Protein AF-A0A3B8RKR5-F1 (afdb_monomer_lite)

Sequence (133 aa):
HFAEAALWAALEERASNQAFNITNGDYFRWCNIWPSIARVFDMPWDQPQTISLSQQMPALKSRWEALQQRYDLQKIDFEALVAWPFGDYVFGSDWDVMTSTTKARQFGFHAVVDSEQMFIDLLGAFRRERITP

Structure (mmCIF, N/CA/C/O backbone):
data_AF-A0A3B8RKR5-F1
#
_entry.id   AF-A0A3B8RKR5-F1
#
loop_
_atom_site.group_PDB
_atom_site.id
_atom_site.type_symbol
_atom_site.label_atom_id
_atom_site.label_alt_id
_atom_site.label_comp_id
_atom_site.label_asym_id
_atom_site.label_entity_id
_atom_site.label_seq_id
_atom_site.pdbx_PDB_ins_code
_atom_site.Cartn_x
_atom_site.Cartn_y
_atom_site.Cartn_z
_atom_site.occupancy
_atom_site.B_iso_or_equiv
_atom_site.auth_seq_id
_atom_site.auth_comp_id
_atom_site.auth_asym_id
_atom_site.auth_atom_id
_atom_site.pdbx_PDB_model_num
ATOM 1 N N . HIS A 1 1 ? 1.828 -7.841 -8.484 1.00 90.38 1 HIS A N 1
ATOM 2 C CA . HIS A 1 1 ? 2.523 -6.685 -9.092 1.00 90.38 1 HIS A CA 1
ATOM 3 C C . HIS A 1 1 ? 3.969 -6.455 -8.630 1.00 90.38 1 HIS A C 1
ATOM 5 O O . HIS A 1 1 ? 4.848 -6.601 -9.469 1.00 90.38 1 HIS A O 1
ATOM 11 N N . PHE A 1 2 ? 4.289 -6.035 -7.391 1.00 93.88 2 PHE A N 1
ATOM 12 C CA . PHE A 1 2 ? 5.700 -5.715 -7.061 1.00 93.88 2 PHE A CA 1
ATOM 13 C C . PHE A 1 2 ? 6.624 -6.935 -7.216 1.00 93.88 2 PHE A C 1
ATOM 15 O O . PHE A 1 2 ? 7.692 -6.836 -7.811 1.00 93.88 2 PHE A O 1
ATOM 22 N N . ALA A 1 3 ? 6.161 -8.112 -6.785 1.00 96.25 3 ALA A N 1
ATOM 23 C CA . ALA A 1 3 ? 6.866 -9.372 -7.014 1.00 96.25 3 ALA A CA 1
ATOM 24 C C . ALA A 1 3 ? 7.058 -9.691 -8.512 1.00 96.25 3 ALA A C 1
ATOM 26 O O . ALA A 1 3 ? 8.125 -10.149 -8.904 1.00 96.25 3 ALA A O 1
ATOM 27 N N . GLU A 1 4 ? 6.067 -9.396 -9.363 1.00 96.62 4 GLU A N 1
ATOM 28 C CA . GLU A 1 4 ? 6.200 -9.544 -10.822 1.00 96.62 4 GLU A CA 1
ATOM 29 C C . GLU A 1 4 ? 7.242 -8.582 -11.393 1.00 96.62 4 GLU A C 1
ATOM 31 O O . GLU A 1 4 ? 7.995 -8.969 -12.277 1.00 96.62 4 GLU A O 1
ATOM 36 N N . ALA A 1 5 ? 7.324 -7.351 -10.876 1.00 97.12 5 ALA A N 1
ATOM 37 C CA . ALA A 1 5 ? 8.356 -6.400 -11.274 1.00 97.12 5 ALA A CA 1
ATOM 38 C C . ALA A 1 5 ? 9.754 -6.876 -10.860 1.00 97.12 5 ALA A C 1
ATOM 40 O O . ALA A 1 5 ? 10.688 -6.783 -11.650 1.00 97.12 5 ALA A O 1
ATOM 41 N N . ALA A 1 6 ? 9.900 -7.430 -9.654 1.00 97.38 6 ALA A N 1
ATOM 42 C CA . ALA A 1 6 ? 11.163 -8.007 -9.200 1.00 97.38 6 ALA A CA 1
ATOM 43 C C . ALA A 1 6 ? 11.579 -9.211 -10.062 1.00 97.38 6 ALA A C 1
ATOM 45 O O . ALA A 1 6 ? 12.732 -9.303 -10.478 1.00 97.38 6 ALA A O 1
ATOM 46 N N . LEU A 1 7 ? 10.632 -10.100 -10.382 1.00 97.75 7 LEU A N 1
ATOM 47 C CA . LEU A 1 7 ? 10.872 -11.238 -11.266 1.00 97.75 7 LEU A CA 1
ATOM 48 C C . LEU A 1 7 ? 11.238 -10.781 -12.682 1.00 97.75 7 LEU A C 1
ATOM 50 O O . LEU A 1 7 ? 12.213 -11.262 -13.246 1.00 97.75 7 LEU A O 1
ATOM 54 N N . TRP A 1 8 ? 10.494 -9.827 -13.242 1.00 97.69 8 TRP A N 1
ATOM 55 C CA . TRP A 1 8 ? 10.798 -9.242 -14.544 1.00 97.69 8 TRP A CA 1
ATOM 56 C C . TRP A 1 8 ? 12.207 -8.645 -14.572 1.00 97.69 8 TRP A C 1
ATOM 58 O O . TRP A 1 8 ? 12.976 -8.969 -15.470 1.00 97.69 8 TRP A O 1
ATOM 68 N N . ALA A 1 9 ? 12.574 -7.838 -13.575 1.00 97.44 9 ALA A N 1
ATOM 69 C CA . ALA A 1 9 ? 13.896 -7.221 -13.507 1.00 97.44 9 ALA A CA 1
ATOM 70 C C . ALA A 1 9 ? 15.025 -8.258 -13.381 1.00 97.44 9 ALA A C 1
ATOM 72 O O . ALA A 1 9 ? 16.131 -8.012 -13.852 1.00 97.44 9 ALA A O 1
ATOM 73 N N . ALA A 1 10 ? 14.750 -9.414 -12.769 1.00 97.19 10 ALA A N 1
ATOM 74 C CA . ALA A 1 10 ? 15.700 -10.519 -12.673 1.00 97.19 10 ALA A CA 1
ATOM 75 C C . ALA A 1 10 ? 15.846 -11.320 -13.981 1.00 97.19 10 ALA A C 1
ATOM 77 O O . ALA A 1 10 ? 16.886 -11.939 -14.193 1.00 97.19 10 ALA A O 1
ATOM 78 N N . LEU A 1 11 ? 14.817 -11.337 -14.835 1.00 96.94 11 LEU A N 1
ATOM 79 C CA . LEU A 1 11 ? 14.781 -12.135 -16.067 1.00 96.94 11 LEU A CA 1
ATOM 80 C C . LEU A 1 11 ? 15.077 -11.327 -17.340 1.00 96.94 11 LEU A C 1
ATOM 82 O O . LEU A 1 11 ? 15.519 -11.897 -18.333 1.00 96.94 11 LEU A O 1
ATOM 86 N N . GLU A 1 12 ? 14.826 -10.020 -17.345 1.00 97.50 12 GLU A N 1
ATOM 87 C CA . GLU A 1 12 ? 15.089 -9.141 -18.487 1.00 97.50 12 GLU A CA 1
ATOM 88 C C . GLU A 1 12 ? 16.560 -8.705 -18.493 1.00 97.50 12 GLU A C 1
ATOM 90 O O . GLU A 1 12 ? 16.982 -7.878 -17.688 1.00 97.50 12 GLU A O 1
ATOM 95 N N . GLU A 1 13 ? 17.348 -9.212 -19.442 1.00 96.31 13 GLU A N 1
ATOM 96 C CA . GLU A 1 13 ? 18.786 -8.916 -19.533 1.00 96.31 13 GLU A CA 1
ATOM 97 C C . GLU A 1 13 ? 19.079 -7.411 -19.618 1.00 96.31 13 GLU A C 1
ATOM 99 O O . GLU A 1 13 ? 20.030 -6.921 -19.000 1.00 96.31 13 GLU A O 1
ATOM 104 N N . ARG A 1 14 ? 18.232 -6.639 -20.318 1.00 97.06 14 ARG A N 1
ATOM 105 C CA . ARG A 1 14 ? 18.391 -5.178 -20.425 1.00 97.06 14 ARG A CA 1
ATOM 106 C C . ARG A 1 14 ? 18.170 -4.464 -19.092 1.00 97.06 14 ARG A C 1
ATOM 108 O O . ARG A 1 14 ? 18.647 -3.345 -18.927 1.00 97.06 14 ARG A O 1
ATOM 115 N N . ALA A 1 15 ? 17.457 -5.074 -18.146 1.00 96.50 15 ALA A N 1
ATOM 116 C CA . ALA A 1 15 ? 17.196 -4.512 -16.823 1.00 96.50 15 ALA A CA 1
ATOM 117 C C . ALA A 1 15 ? 18.412 -4.606 -15.879 1.00 96.50 15 ALA A C 1
ATOM 119 O O . ALA A 1 15 ? 18.404 -3.993 -14.809 1.00 96.50 15 ALA A O 1
ATOM 120 N N . SER A 1 16 ? 19.479 -5.309 -16.275 1.00 95.75 16 SER A N 1
ATOM 121 C CA . SER A 1 16 ? 20.702 -5.427 -15.480 1.00 95.75 16 SER A CA 1
ATOM 122 C C . SER A 1 16 ? 21.341 -4.065 -15.181 1.00 95.75 16 SER A C 1
ATOM 124 O O . SER A 1 16 ? 21.473 -3.204 -16.055 1.00 95.75 16 SER A O 1
ATOM 126 N N . ASN A 1 17 ? 21.756 -3.867 -13.926 1.00 96.19 17 ASN A N 1
ATOM 127 C CA . ASN A 1 17 ? 22.349 -2.621 -13.422 1.00 96.19 17 ASN A CA 1
ATOM 128 C C . ASN A 1 17 ? 21.477 -1.368 -13.641 1.00 96.19 17 ASN A C 1
ATOM 130 O O . ASN A 1 17 ? 21.994 -0.260 -13.793 1.00 96.19 17 ASN A O 1
ATOM 134 N N . GLN A 1 18 ? 20.151 -1.523 -13.658 1.00 97.75 18 GLN A N 1
ATOM 135 C CA . GLN A 1 18 ? 19.208 -0.416 -13.775 1.00 97.75 18 GLN A CA 1
ATOM 136 C C . GLN A 1 18 ? 18.379 -0.249 -12.500 1.00 97.75 18 GLN A C 1
ATOM 138 O O . GLN A 1 18 ? 17.893 -1.213 -11.918 1.00 97.75 18 GLN A O 1
ATOM 143 N N . ALA A 1 19 ? 18.143 1.006 -12.115 1.00 97.69 19 ALA A N 1
ATOM 144 C CA . ALA A 1 19 ? 17.093 1.354 -11.164 1.00 97.69 19 ALA A CA 1
ATOM 145 C C . ALA A 1 19 ? 15.780 1.644 -11.909 1.00 97.69 19 ALA A C 1
ATOM 147 O O . ALA A 1 19 ? 15.789 2.355 -12.926 1.00 97.69 19 ALA A O 1
ATOM 148 N N . PHE A 1 20 ? 14.668 1.123 -11.387 1.00 97.69 20 PHE A N 1
ATOM 149 C CA . PHE A 1 20 ? 13.320 1.352 -11.902 1.00 97.69 20 PHE A CA 1
ATOM 150 C C . PHE A 1 20 ? 12.379 1.762 -10.779 1.00 97.69 20 PHE A C 1
ATOM 152 O O . PHE A 1 20 ? 12.399 1.189 -9.693 1.00 97.69 20 PHE A O 1
ATOM 159 N N . ASN A 1 21 ? 11.508 2.714 -11.086 1.00 97.44 21 ASN A N 1
ATOM 160 C CA . ASN A 1 21 ? 10.362 3.006 -10.249 1.00 97.44 21 ASN A CA 1
ATOM 161 C C . ASN A 1 21 ? 9.228 2.040 -10.576 1.00 97.44 21 ASN A C 1
ATOM 163 O O . ASN A 1 21 ? 8.911 1.853 -11.753 1.00 97.44 21 ASN A O 1
ATOM 167 N N . ILE A 1 22 ? 8.584 1.506 -9.541 1.00 97.00 22 ILE A N 1
ATOM 168 C CA . ILE A 1 22 ? 7.427 0.622 -9.661 1.00 97.00 22 ILE A CA 1
ATOM 169 C C . ILE A 1 22 ? 6.288 1.202 -8.825 1.00 97.00 22 ILE A C 1
ATOM 171 O O . ILE A 1 22 ? 6.399 1.324 -7.609 1.00 97.00 22 ILE A O 1
ATOM 175 N N . THR A 1 23 ? 5.198 1.553 -9.498 1.00 96.38 23 THR A N 1
ATOM 176 C CA . THR A 1 23 ? 3.908 1.925 -8.909 1.00 96.38 23 THR A CA 1
ATOM 177 C C . THR A 1 23 ? 2.805 1.252 -9.721 1.00 96.38 23 THR A C 1
ATOM 179 O O . THR A 1 23 ? 3.071 0.765 -10.820 1.00 96.38 23 THR A O 1
ATOM 182 N N . ASN A 1 24 ? 1.574 1.259 -9.209 1.00 96.56 24 ASN A N 1
ATOM 183 C CA . ASN A 1 24 ? 0.427 0.576 -9.816 1.00 96.56 24 ASN A CA 1
ATOM 184 C C . ASN A 1 24 ? 0.086 1.045 -11.244 1.00 96.56 24 ASN A C 1
ATOM 186 O O . ASN A 1 24 ? -0.552 0.319 -12.004 1.00 96.56 24 ASN A O 1
ATOM 190 N N . GLY A 1 25 ? 0.566 2.226 -11.642 1.00 93.06 25 GLY A N 1
ATOM 191 C CA . GLY A 1 25 ? 0.383 2.773 -12.984 1.00 93.06 25 GLY A CA 1
ATOM 192 C C . GLY A 1 25 ? -0.825 3.697 -13.130 1.00 93.06 25 GLY A C 1
ATOM 193 O O . GLY A 1 25 ? -0.985 4.281 -14.201 1.00 93.06 25 GLY A O 1
ATOM 194 N N . ASP A 1 26 ? -1.609 3.868 -12.070 1.00 95.56 26 ASP A N 1
ATOM 195 C CA . ASP A 1 26 ? -2.698 4.826 -11.928 1.00 95.56 26 ASP A CA 1
ATOM 196 C C . ASP A 1 26 ? -2.428 5.830 -10.786 1.00 95.56 26 ASP A C 1
ATOM 198 O O . ASP A 1 26 ? -1.403 5.779 -10.101 1.00 95.56 26 ASP A O 1
ATOM 202 N N . TYR A 1 27 ? -3.344 6.786 -10.627 1.00 95.62 27 TYR A N 1
ATOM 203 C CA . TYR A 1 27 ? -3.358 7.763 -9.541 1.00 95.62 27 TYR A CA 1
ATOM 204 C C . TYR A 1 27 ? -4.781 7.927 -9.031 1.00 95.62 27 TYR A C 1
ATOM 206 O O . TYR A 1 27 ? -5.736 7.858 -9.804 1.00 95.62 27 TYR A O 1
ATOM 214 N N . PHE A 1 28 ? -4.920 8.210 -7.741 1.00 95.56 28 PHE A N 1
ATOM 215 C CA . PHE A 1 28 ? -6.217 8.401 -7.110 1.00 95.56 28 PHE A CA 1
ATOM 216 C C . PHE A 1 28 ? -6.184 9.551 -6.099 1.00 95.56 28 PHE A C 1
ATOM 218 O O . PHE A 1 28 ? -5.145 10.146 -5.800 1.00 95.56 28 PHE A O 1
ATOM 225 N N . ARG A 1 29 ? -7.364 9.875 -5.574 1.00 94.81 29 ARG A N 1
ATOM 226 C CA . ARG A 1 29 ? -7.545 10.740 -4.408 1.00 94.81 29 ARG A CA 1
ATOM 227 C C . ARG A 1 29 ? -8.171 9.908 -3.303 1.00 94.81 29 ARG A C 1
ATOM 229 O O . ARG A 1 29 ? -9.113 9.166 -3.576 1.00 94.81 29 ARG A O 1
ATOM 236 N N . TRP A 1 30 ? -7.689 10.051 -2.070 1.00 94.94 30 TRP A N 1
ATOM 237 C CA . TRP A 1 30 ? -8.229 9.309 -0.927 1.00 94.94 30 TRP A CA 1
ATOM 238 C C . TRP A 1 30 ? -9.741 9.481 -0.787 1.00 94.94 30 TRP A C 1
ATOM 240 O O . TRP A 1 30 ? -10.444 8.492 -0.621 1.00 94.94 30 TRP A O 1
ATOM 250 N N . CYS A 1 31 ? -10.257 10.701 -0.968 1.00 93.94 31 CYS A N 1
ATOM 251 C CA . CYS A 1 31 ? -11.693 10.979 -0.914 1.00 93.94 31 CYS A CA 1
ATOM 252 C C . CYS A 1 31 ? -12.529 10.200 -1.946 1.00 93.94 31 CYS A C 1
ATOM 254 O O . CYS A 1 31 ? -13.699 9.935 -1.684 1.00 93.94 31 CYS A O 1
ATOM 256 N N . ASN A 1 32 ? -11.946 9.804 -3.082 1.00 94.81 32 ASN A N 1
ATOM 257 C CA . ASN A 1 32 ? -12.655 9.052 -4.116 1.00 94.81 32 ASN A CA 1
ATOM 258 C C . ASN A 1 32 ? -12.716 7.555 -3.794 1.00 94.81 32 ASN A C 1
ATOM 260 O O . ASN A 1 32 ? -13.727 6.925 -4.077 1.00 94.81 32 ASN A O 1
ATOM 264 N N . ILE A 1 33 ? -11.662 6.999 -3.184 1.00 96.62 33 ILE A N 1
ATOM 265 C CA . ILE A 1 33 ? -11.577 5.558 -2.887 1.00 96.62 33 IL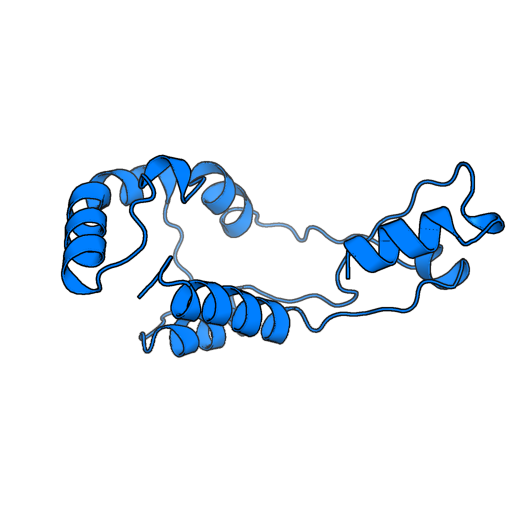E A CA 1
ATOM 266 C C . ILE A 1 33 ? -12.108 5.192 -1.493 1.00 96.62 33 ILE A C 1
ATOM 268 O O . ILE A 1 33 ? -12.502 4.050 -1.254 1.00 96.62 33 ILE A O 1
ATOM 272 N N . TRP A 1 34 ? -12.159 6.151 -0.562 1.00 96.75 34 TRP A N 1
ATOM 273 C CA . TRP A 1 34 ? -12.650 5.927 0.801 1.00 96.75 34 TRP A CA 1
ATOM 274 C C . TRP A 1 34 ? -14.073 5.346 0.876 1.00 96.75 34 TRP A C 1
ATOM 276 O O . TRP A 1 34 ? -14.287 4.451 1.695 1.00 96.75 34 TRP A O 1
ATOM 286 N N . PRO A 1 35 ? -15.041 5.757 0.026 1.00 97.31 35 PRO A N 1
ATOM 287 C CA . PRO A 1 35 ? -16.365 5.133 -0.016 1.00 97.31 35 PRO A CA 1
ATOM 288 C C . PRO A 1 35 ? -16.311 3.622 -0.270 1.00 97.31 35 PRO A C 1
ATOM 290 O O . PRO A 1 35 ? -17.097 2.863 0.295 1.00 97.31 35 PRO A O 1
ATOM 293 N N . SER A 1 36 ? -15.379 3.171 -1.110 1.00 97.56 36 SER A N 1
ATOM 294 C CA . SER A 1 36 ? -15.204 1.751 -1.410 1.00 97.56 36 SER A CA 1
ATOM 295 C C . SER A 1 36 ? -14.527 1.004 -0.270 1.00 97.56 36 SER A C 1
ATOM 297 O O . SER A 1 36 ? -14.992 -0.075 0.086 1.00 97.56 36 SER A O 1
ATOM 299 N N . ILE A 1 37 ? -13.532 1.609 0.389 1.00 96.81 37 ILE A N 1
ATOM 300 C CA . ILE A 1 37 ? -12.940 1.079 1.630 1.00 96.81 37 ILE A CA 1
ATOM 301 C C . ILE A 1 37 ? -14.012 0.910 2.716 1.00 96.81 37 ILE A C 1
ATOM 303 O O . ILE A 1 37 ? -14.117 -0.156 3.317 1.00 96.81 37 ILE A O 1
ATOM 307 N N . ALA A 1 38 ? -14.843 1.928 2.947 1.00 97.00 38 ALA A N 1
ATOM 308 C CA . ALA A 1 38 ? -15.896 1.887 3.960 1.00 97.00 38 ALA A CA 1
ATOM 309 C C . ALA A 1 38 ? -16.929 0.785 3.673 1.00 97.00 38 ALA A C 1
ATOM 311 O O . ALA A 1 38 ? -17.356 0.079 4.587 1.00 97.00 38 ALA A O 1
ATOM 312 N N . ARG A 1 39 ? -17.263 0.571 2.393 1.00 96.75 39 ARG A N 1
ATOM 313 C CA . ARG A 1 39 ? -18.161 -0.505 1.954 1.00 96.75 39 ARG A CA 1
ATOM 314 C C . ARG A 1 39 ? -17.603 -1.898 2.239 1.00 96.75 39 ARG A C 1
ATOM 316 O O . ARG A 1 39 ? -18.389 -2.783 2.548 1.00 96.75 39 ARG A O 1
ATOM 323 N N . VAL A 1 40 ? -16.280 -2.099 2.195 1.00 96.56 40 VAL A N 1
ATOM 324 C CA . VAL A 1 40 ? -15.665 -3.389 2.575 1.00 96.56 40 VAL A CA 1
ATOM 325 C C . VAL A 1 40 ? -15.981 -3.755 4.023 1.00 96.56 40 VAL A C 1
ATOM 327 O O . VAL A 1 40 ? -16.063 -4.940 4.321 1.00 96.56 40 VAL A O 1
ATOM 330 N N . PHE A 1 41 ? -16.182 -2.775 4.904 1.00 95.81 41 PHE A N 1
ATOM 331 C CA . PHE A 1 41 ? -16.480 -2.976 6.326 1.00 95.81 41 PHE A CA 1
ATOM 332 C C . PHE A 1 41 ? -17.944 -2.705 6.695 1.00 95.81 41 PHE A C 1
ATOM 334 O O . PHE A 1 41 ? -18.268 -2.657 7.879 1.00 95.81 41 PHE A O 1
ATOM 341 N N . ASP A 1 42 ? -18.821 -2.504 5.705 1.00 95.81 42 ASP A N 1
ATOM 342 C CA . ASP A 1 42 ? -20.229 -2.149 5.917 1.00 95.81 42 ASP A CA 1
ATOM 343 C C . ASP A 1 42 ? -20.405 -0.884 6.790 1.00 95.81 42 ASP A C 1
ATOM 345 O O . ASP A 1 42 ? -21.333 -0.768 7.594 1.00 95.81 42 ASP A O 1
ATOM 349 N N . MET A 1 43 ? -19.490 0.082 6.641 1.00 96.19 43 MET A N 1
ATOM 350 C CA . MET A 1 43 ? -19.445 1.311 7.433 1.00 96.19 43 MET A CA 1
ATOM 351 C C . MET A 1 43 ? -19.928 2.536 6.644 1.00 96.19 43 MET A C 1
ATOM 353 O O . MET A 1 43 ? -19.674 2.645 5.440 1.00 96.19 43 MET A O 1
ATOM 357 N N . PRO A 1 44 ? -20.572 3.511 7.313 1.00 96.88 44 PRO A N 1
ATOM 358 C CA . PRO A 1 44 ? -20.756 4.833 6.731 1.00 96.88 44 PRO A CA 1
ATOM 359 C C . PRO A 1 44 ? -19.402 5.545 6.581 1.00 96.88 44 PRO A C 1
ATOM 361 O O . PRO A 1 44 ? -18.455 5.277 7.323 1.00 96.88 44 PRO A O 1
ATOM 364 N N . TRP A 1 45 ? -19.329 6.493 5.650 1.00 95.25 45 TRP A N 1
ATOM 365 C CA . TRP A 1 45 ? -18.197 7.407 5.495 1.00 95.25 45 TRP A CA 1
ATOM 366 C C . TRP A 1 45 ? -18.691 8.853 5.452 1.00 95.25 45 TRP A C 1
ATOM 368 O O . TRP A 1 45 ? -19.872 9.106 5.214 1.00 95.25 45 TRP A O 1
ATOM 378 N N . ASP A 1 46 ? -17.779 9.793 5.671 1.00 93.81 46 ASP A N 1
ATOM 379 C CA . ASP A 1 46 ? -18.060 11.227 5.632 1.00 93.81 46 ASP A CA 1
ATOM 380 C C . ASP A 1 46 ? -16.924 11.966 4.903 1.00 93.81 46 ASP A C 1
ATOM 382 O O . ASP A 1 46 ? -15.974 11.348 4.410 1.00 93.81 46 ASP A O 1
ATOM 386 N N . GLN A 1 47 ? -17.039 13.288 4.801 1.00 92.62 47 GLN A N 1
ATOM 387 C CA . GLN A 1 47 ? -16.031 14.165 4.223 1.00 92.62 47 GLN A CA 1
ATOM 388 C C . GLN A 1 47 ? -14.685 14.044 4.957 1.00 92.62 47 GLN A C 1
ATOM 390 O O . GLN A 1 47 ? -14.661 13.773 6.162 1.00 92.62 47 GLN A O 1
ATOM 395 N N . PRO A 1 48 ? -13.556 14.277 4.258 1.00 91.75 48 PRO A N 1
ATOM 396 C CA . PRO A 1 48 ? -12.232 14.235 4.868 1.00 91.75 48 PRO A CA 1
ATOM 397 C C . PRO A 1 48 ? -12.126 15.144 6.097 1.00 91.75 48 PRO A C 1
ATOM 399 O O . PRO A 1 48 ? -12.558 16.297 6.071 1.00 91.75 48 PRO A O 1
ATOM 402 N N . GLN A 1 49 ? -11.504 14.630 7.157 1.00 91.44 49 GLN A N 1
ATOM 403 C CA . GLN A 1 49 ? -11.208 15.379 8.376 1.00 91.44 49 GLN A CA 1
ATOM 404 C C . GLN A 1 49 ? -9.723 15.278 8.707 1.00 91.44 49 GLN A C 1
ATOM 406 O O . GLN A 1 49 ? -9.115 14.218 8.558 1.00 91.44 49 GLN A O 1
ATOM 411 N N . THR A 1 50 ? -9.152 16.370 9.209 1.00 90.69 50 THR A N 1
ATOM 412 C CA . THR A 1 50 ? -7.768 16.390 9.685 1.00 90.69 50 THR A CA 1
ATOM 413 C C . THR A 1 50 ? -7.723 15.891 11.124 1.00 90.69 50 THR A C 1
ATOM 415 O O . THR A 1 50 ? -8.014 16.633 12.063 1.00 90.69 50 THR A O 1
ATOM 418 N N . ILE A 1 51 ? -7.361 14.623 11.297 1.00 92.25 51 ILE A N 1
ATOM 419 C CA . ILE A 1 51 ? -7.202 13.973 12.601 1.00 92.25 51 ILE A CA 1
ATOM 420 C C . ILE A 1 51 ? -5.787 13.410 12.728 1.00 92.25 51 ILE A C 1
ATOM 422 O O . ILE A 1 51 ? -5.246 12.895 11.756 1.00 92.25 51 ILE A O 1
ATOM 426 N N . SER A 1 52 ? -5.194 13.478 13.924 1.00 95.56 52 SER A N 1
ATOM 427 C CA . SER A 1 52 ? -3.965 12.727 14.205 1.00 95.56 52 SER A CA 1
ATOM 428 C C . SER A 1 52 ? -4.324 11.328 14.689 1.00 95.56 52 SER A C 1
ATOM 430 O O . SER A 1 52 ? -4.820 11.143 15.806 1.00 95.56 52 SER A O 1
ATOM 432 N N . LEU A 1 53 ? -4.039 10.335 13.855 1.00 95.50 53 LEU A N 1
ATOM 433 C CA . LEU A 1 53 ? -4.171 8.925 14.186 1.00 95.50 53 LEU A CA 1
ATOM 434 C C . LEU A 1 53 ? -3.226 8.556 15.330 1.00 95.50 53 LEU A C 1
ATOM 436 O O . LEU A 1 53 ? -3.645 7.869 16.258 1.00 95.50 53 LEU A O 1
ATOM 440 N N . SER A 1 54 ? -1.993 9.072 15.332 1.00 95.81 54 SER A N 1
ATOM 441 C CA . SER A 1 54 ? -1.020 8.781 16.396 1.00 95.81 54 SER A CA 1
ATOM 442 C C . SER A 1 54 ? -1.467 9.274 17.771 1.00 95.81 54 SER A C 1
ATOM 444 O O . SER A 1 54 ? -1.135 8.654 18.778 1.00 95.81 54 SER A O 1
ATOM 446 N N . GLN A 1 55 ? -2.232 10.368 17.832 1.00 96.19 55 GLN A N 1
ATOM 447 C CA . GLN A 1 55 ? -2.775 10.888 19.089 1.00 96.19 55 GLN A CA 1
ATOM 448 C C . GLN A 1 55 ? -4.061 10.172 19.515 1.00 96.19 55 GLN A C 1
ATOM 450 O O . GLN A 1 55 ? -4.253 9.915 20.702 1.00 96.19 55 GLN A O 1
ATOM 455 N N . GLN A 1 56 ? -4.955 9.862 18.572 1.00 95.06 56 GLN A N 1
ATOM 456 C CA . GLN A 1 56 ? -6.298 9.370 18.899 1.00 95.06 56 GLN A CA 1
ATOM 457 C C . GLN A 1 56 ? -6.383 7.845 19.022 1.00 95.06 56 GLN A C 1
ATOM 459 O O . GLN A 1 56 ? -7.080 7.335 19.900 1.00 95.06 56 GLN A O 1
ATOM 464 N N . MET A 1 57 ? -5.688 7.103 18.160 1.00 94.81 57 MET A N 1
ATOM 465 C CA . MET A 1 57 ? -5.844 5.649 18.058 1.00 94.81 57 MET A CA 1
ATOM 466 C C . MET A 1 57 ? -5.363 4.872 19.292 1.00 94.81 57 MET A C 1
ATOM 468 O O . MET A 1 57 ? -6.051 3.918 19.655 1.00 94.81 57 MET A O 1
ATOM 472 N N . PRO A 1 58 ? -4.286 5.258 20.015 1.00 93.50 58 PRO A N 1
ATOM 473 C CA . PRO A 1 58 ? -3.862 4.539 21.223 1.00 93.50 58 PRO A CA 1
ATOM 474 C C . PRO A 1 58 ? -4.958 4.414 22.292 1.00 93.50 58 PRO A C 1
ATOM 476 O O . PRO A 1 58 ? -5.062 3.385 22.959 1.00 93.50 58 PRO A O 1
ATOM 479 N N . ALA A 1 59 ? -5.836 5.417 22.414 1.00 95.00 59 ALA A N 1
ATOM 480 C CA . ALA A 1 59 ? -6.962 5.388 23.349 1.00 95.00 59 ALA A CA 1
ATOM 481 C C . ALA A 1 59 ? -8.040 4.345 22.983 1.00 95.00 59 ALA A C 1
ATOM 483 O O . ALA A 1 59 ? -8.896 4.024 23.807 1.00 95.00 59 ALA A O 1
ATOM 484 N N . LEU A 1 60 ? -8.011 3.804 21.760 1.00 94.62 60 LEU A N 1
ATOM 485 C CA . LEU A 1 60 ? -8.956 2.802 21.264 1.00 94.62 60 LEU A CA 1
ATOM 486 C C . LEU A 1 60 ? -8.445 1.362 21.415 1.00 94.62 60 LEU A C 1
ATOM 488 O O . LEU A 1 60 ? -9.183 0.438 21.073 1.00 94.62 60 LEU A O 1
ATOM 492 N N . LYS A 1 61 ? -7.244 1.143 21.968 1.00 94.50 61 LYS A N 1
ATOM 493 C CA . LYS A 1 61 ? -6.648 -0.195 22.127 1.00 94.50 61 LYS A CA 1
ATOM 494 C C . LYS A 1 61 ? -7.581 -1.197 22.814 1.00 94.50 61 LYS A C 1
ATOM 496 O O . LYS A 1 61 ? -7.820 -2.278 22.289 1.00 94.50 61 LYS A O 1
ATOM 501 N N . SER A 1 62 ? -8.180 -0.822 23.943 1.00 95.44 62 SER A N 1
ATOM 502 C CA . SER A 1 62 ? -9.105 -1.705 24.669 1.00 95.44 62 SER A CA 1
ATOM 503 C C . SER A 1 62 ? -10.372 -2.029 23.869 1.00 95.44 62 SER A C 1
ATOM 505 O O . SER A 1 62 ? -10.941 -3.113 23.997 1.00 95.44 62 SER A O 1
ATOM 507 N N . ARG A 1 63 ? -10.815 -1.110 22.998 1.00 95.62 63 ARG A N 1
ATOM 508 C CA . ARG A 1 63 ? -11.928 -1.370 22.075 1.00 95.62 63 ARG A CA 1
ATOM 509 C C . ARG A 1 63 ? -11.519 -2.365 20.995 1.00 95.62 63 ARG A C 1
ATOM 511 O O . ARG A 1 63 ? -12.328 -3.221 20.654 1.00 95.62 63 ARG A O 1
ATOM 518 N N . TRP A 1 64 ? -10.288 -2.284 20.489 1.00 95.44 64 TRP A N 1
ATOM 519 C CA . TRP A 1 64 ? -9.754 -3.267 19.547 1.00 95.44 64 TRP A CA 1
ATOM 520 C C . TRP A 1 64 ? -9.689 -4.669 20.160 1.00 95.44 64 TRP A C 1
ATOM 522 O O . TRP A 1 64 ? -10.198 -5.610 19.562 1.00 95.44 64 TRP A O 1
ATOM 532 N N . GLU A 1 65 ? -9.178 -4.808 21.384 1.00 95.38 65 GLU A N 1
ATOM 533 C CA . GLU A 1 65 ? -9.127 -6.094 22.098 1.00 9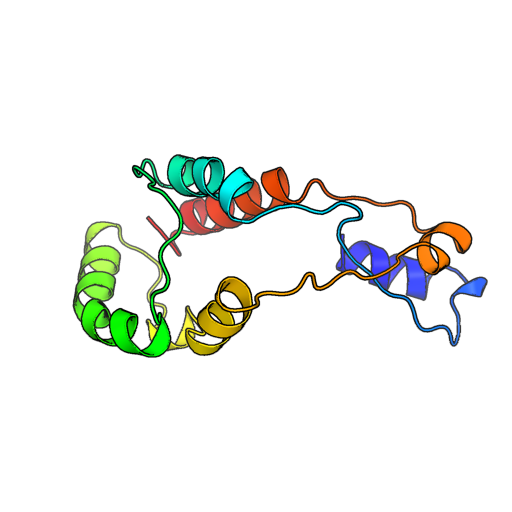5.38 65 GLU A CA 1
ATOM 534 C C . GLU A 1 65 ? -10.529 -6.703 22.284 1.00 95.38 65 GLU A C 1
ATOM 536 O O . GLU A 1 65 ? -10.734 -7.905 22.095 1.00 95.38 65 GLU A O 1
ATOM 541 N N . ALA A 1 66 ? -11.531 -5.869 22.582 1.00 96.50 66 ALA A N 1
ATOM 542 C CA . ALA A 1 66 ? -12.923 -6.305 22.658 1.00 96.50 66 ALA A CA 1
ATOM 543 C C . ALA A 1 66 ? -13.472 -6.768 21.294 1.00 96.50 66 ALA A C 1
ATOM 545 O O . ALA A 1 66 ? -14.221 -7.746 21.234 1.00 96.50 66 ALA A O 1
ATOM 546 N N . LEU A 1 67 ? -13.097 -6.104 20.192 1.00 95.69 67 LEU A N 1
ATOM 547 C CA . LEU A 1 67 ? -13.441 -6.548 18.836 1.00 95.69 67 LEU A CA 1
ATOM 548 C C . LEU A 1 67 ? -12.756 -7.875 18.496 1.00 95.69 67 LEU A C 1
ATOM 550 O O . LEU A 1 67 ? -13.420 -8.765 17.967 1.00 95.69 67 LEU A O 1
ATOM 554 N N . GLN A 1 68 ? -11.478 -8.041 18.853 1.00 96.62 68 GLN A N 1
ATOM 555 C CA . GLN A 1 68 ? -10.749 -9.292 18.645 1.00 96.62 68 GLN A CA 1
ATOM 556 C C . GLN A 1 68 ? -11.442 -10.464 19.335 1.00 96.62 68 GLN A C 1
ATOM 558 O O . GLN A 1 68 ? -11.623 -11.508 18.719 1.00 96.62 68 GLN A O 1
ATOM 563 N N . GLN A 1 69 ? -11.894 -10.283 20.578 1.00 96.62 69 GLN A N 1
ATOM 564 C CA . GLN A 1 69 ? -12.647 -11.316 21.292 1.00 96.62 69 GLN A CA 1
ATOM 565 C C . GLN A 1 69 ? -14.019 -11.571 20.661 1.00 96.62 69 GLN A C 1
ATOM 567 O O . GLN A 1 69 ? -14.411 -12.721 20.481 1.00 96.62 69 GLN A O 1
ATOM 572 N N . ARG A 1 70 ? -14.753 -10.509 20.309 1.00 97.50 70 ARG A N 1
ATOM 573 C CA . ARG A 1 70 ? -16.118 -10.612 19.776 1.00 97.50 70 ARG A CA 1
ATOM 574 C C . ARG A 1 70 ? -16.182 -11.313 18.420 1.00 97.50 70 ARG A C 1
ATOM 576 O O . ARG A 1 70 ? -17.118 -12.070 18.185 1.00 97.50 70 ARG A O 1
ATOM 583 N N . TYR A 1 71 ? -15.234 -11.024 17.535 1.00 96.56 71 TYR A N 1
ATOM 584 C CA . TYR A 1 71 ? -15.189 -11.569 16.175 1.00 96.56 71 TYR A CA 1
ATOM 585 C C . TYR A 1 71 ? -14.172 -12.713 16.030 1.00 96.56 71 TYR A C 1
ATOM 587 O O . TYR A 1 71 ? -13.978 -13.225 14.927 1.00 96.56 71 TYR A O 1
ATOM 595 N N . ASP A 1 72 ? -13.548 -13.137 17.139 1.00 96.75 72 ASP A N 1
ATOM 596 C CA . ASP A 1 72 ? -12.509 -14.177 17.199 1.00 96.75 72 ASP A CA 1
ATOM 597 C C . ASP A 1 72 ? -11.423 -13.931 16.129 1.00 96.75 72 ASP A C 1
ATOM 599 O O . ASP A 1 72 ? -11.135 -14.741 15.251 1.00 96.75 72 ASP A O 1
ATOM 603 N N . LEU A 1 73 ? -10.888 -12.709 16.157 1.00 97.50 73 LEU A N 1
ATOM 604 C CA . LEU A 1 73 ? -9.821 -12.263 15.267 1.00 97.50 73 LEU A CA 1
ATOM 605 C C . LEU A 1 73 ? -8.473 -12.842 15.706 1.00 97.50 73 LEU A C 1
ATOM 607 O O . LEU A 1 73 ? -8.281 -13.240 16.859 1.00 97.50 73 LEU A O 1
ATOM 611 N N . GLN A 1 74 ? -7.499 -12.815 14.799 1.00 96.94 74 GLN A N 1
ATOM 612 C CA . GLN A 1 74 ? -6.116 -13.125 15.130 1.00 96.94 74 GLN A CA 1
ATOM 613 C C . GLN A 1 74 ? -5.623 -12.239 16.283 1.00 96.94 74 GLN A C 1
ATOM 615 O O . GLN A 1 74 ? -5.872 -11.029 16.331 1.00 96.94 74 GLN A O 1
ATOM 620 N N . LYS A 1 75 ? -4.880 -12.851 17.209 1.00 94.56 75 LYS A N 1
ATOM 621 C CA . LYS A 1 75 ? -4.285 -12.177 18.370 1.00 94.56 75 LYS A CA 1
ATOM 622 C C . LYS A 1 75 ? -3.007 -11.444 17.967 1.00 94.56 75 LYS A C 1
ATOM 624 O O . LYS A 1 75 ? -1.906 -11.881 18.284 1.00 94.56 75 LYS A O 1
ATOM 629 N N . ILE A 1 76 ? -3.180 -10.362 17.221 1.00 94.50 76 ILE A N 1
ATOM 630 C CA . ILE A 1 76 ? -2.112 -9.437 16.846 1.00 94.50 76 ILE A CA 1
ATOM 631 C C . ILE A 1 76 ? -2.209 -8.229 17.775 1.00 94.50 76 ILE A C 1
ATOM 633 O O . ILE A 1 76 ? -3.289 -7.646 17.916 1.00 94.50 76 ILE A O 1
ATOM 637 N N . ASP A 1 77 ? -1.096 -7.869 18.411 1.00 90.00 77 ASP A N 1
ATOM 638 C CA . ASP A 1 77 ? -1.033 -6.688 19.269 1.00 90.00 77 ASP A CA 1
ATOM 639 C C . ASP A 1 77 ? -1.363 -5.430 18.461 1.00 90.00 77 ASP A C 1
ATOM 641 O O . ASP A 1 77 ? -0.911 -5.261 17.327 1.00 90.00 77 ASP A O 1
ATOM 645 N N . PHE A 1 78 ? -2.148 -4.527 19.049 1.00 88.62 78 PHE A N 1
ATOM 646 C CA . PHE A 1 78 ? -2.650 -3.336 18.361 1.00 88.62 78 PHE A CA 1
ATOM 647 C C . PHE A 1 78 ? -1.519 -2.458 17.799 1.00 88.62 78 PHE A C 1
ATOM 649 O O . PHE A 1 78 ? -1.618 -1.944 16.687 1.00 88.62 78 PHE A O 1
ATOM 656 N N . GLU A 1 79 ? -0.413 -2.343 18.535 1.00 88.94 79 GLU A N 1
ATOM 657 C CA . GLU A 1 79 ? 0.785 -1.607 18.127 1.00 88.94 79 GLU A CA 1
ATOM 658 C C . GLU A 1 79 ? 1.627 -2.334 17.070 1.00 88.94 79 GLU A C 1
ATOM 660 O O . GLU A 1 79 ? 2.369 -1.688 16.335 1.00 88.94 79 GLU A O 1
ATOM 665 N N . ALA A 1 80 ? 1.523 -3.663 16.984 1.00 90.19 80 ALA A N 1
ATOM 666 C CA . ALA A 1 80 ? 2.185 -4.451 15.946 1.00 90.19 80 ALA A CA 1
ATOM 667 C C . ALA A 1 80 ? 1.378 -4.465 14.639 1.00 90.19 80 ALA A C 1
ATOM 669 O O . ALA A 1 80 ? 1.950 -4.617 13.561 1.00 90.19 80 ALA A O 1
ATOM 670 N N . LEU A 1 81 ? 0.055 -4.303 14.733 1.00 89.06 81 LEU A N 1
ATOM 671 C CA . LEU A 1 81 ? -0.849 -4.326 13.590 1.00 89.06 81 LEU A CA 1
ATOM 672 C C . LEU A 1 81 ? -0.784 -3.039 12.759 1.00 89.06 81 LEU A C 1
ATOM 674 O O . LEU A 1 81 ? -0.898 -3.103 11.535 1.00 89.06 81 LEU A O 1
ATOM 678 N N . VAL A 1 82 ? -0.635 -1.873 13.401 1.00 88.75 82 VAL A N 1
ATOM 679 C CA . VAL A 1 82 ? -0.753 -0.579 12.714 1.00 88.75 82 VAL A CA 1
ATOM 680 C C . VAL A 1 82 ? 0.351 0.400 13.095 1.00 88.75 82 VAL A C 1
ATOM 682 O O . VAL A 1 82 ? 0.587 0.694 14.265 1.00 88.75 82 VAL A O 1
ATOM 685 N N . ALA A 1 83 ? 0.965 1.002 12.076 1.00 93.50 83 ALA A N 1
ATOM 686 C CA . ALA A 1 83 ? 1.898 2.112 12.223 1.00 93.50 83 ALA A CA 1
ATOM 687 C C . ALA A 1 83 ? 1.167 3.464 12.099 1.00 93.50 83 ALA A C 1
ATOM 689 O O . ALA A 1 83 ? 1.095 4.048 11.018 1.00 93.50 83 ALA A O 1
ATOM 690 N N . TRP A 1 84 ? 0.634 3.992 13.206 1.00 94.56 84 TRP A N 1
ATOM 691 C CA . TRP A 1 84 ? -0.116 5.263 13.202 1.00 94.56 84 TRP A CA 1
ATOM 692 C C . TRP A 1 84 ? 0.649 6.469 12.632 1.00 94.56 84 TRP A C 1
ATOM 694 O O . TRP A 1 84 ? 0.054 7.195 11.833 1.00 94.56 84 TRP A O 1
ATOM 704 N N . PRO A 1 85 ? 1.955 6.660 12.923 1.00 95.06 85 PRO A N 1
ATOM 705 C CA . PRO A 1 85 ? 2.711 7.768 12.337 1.00 95.06 85 PRO A CA 1
ATOM 706 C C . PRO A 1 85 ? 2.823 7.681 10.812 1.00 95.06 85 PRO A C 1
ATOM 708 O O . PRO A 1 85 ? 2.903 8.703 10.135 1.00 95.06 85 PRO A O 1
ATOM 711 N N . PHE A 1 86 ? 2.802 6.465 10.256 1.00 94.31 86 PHE A N 1
ATOM 712 C CA . PHE A 1 86 ? 2.776 6.270 8.8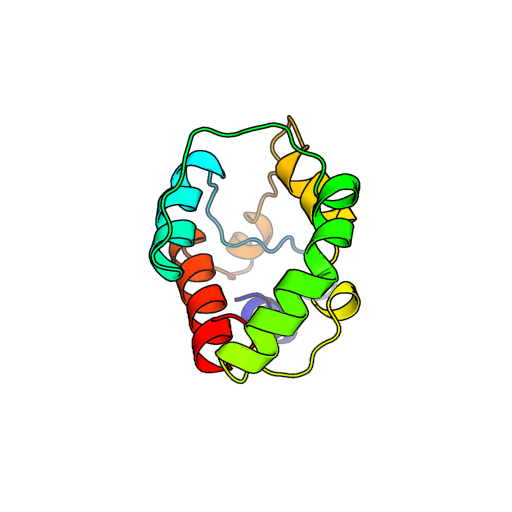09 1.00 94.31 86 PHE A CA 1
ATOM 713 C C . PHE A 1 86 ? 1.423 6.680 8.218 1.00 94.31 86 PHE A C 1
ATOM 715 O O . PHE A 1 86 ? 1.388 7.343 7.186 1.00 94.31 86 PHE A O 1
ATOM 722 N N . GLY A 1 87 ? 0.315 6.359 8.894 1.00 94.25 87 GLY A N 1
ATOM 723 C CA . GLY A 1 87 ? -1.012 6.847 8.510 1.00 94.25 87 GLY A CA 1
ATOM 724 C C . GLY A 1 87 ? -1.099 8.377 8.526 1.00 94.25 87 GLY A C 1
ATOM 725 O O . GLY A 1 87 ? -1.566 8.967 7.555 1.00 94.25 87 GLY A O 1
ATOM 726 N N . ASP A 1 88 ? -0.579 9.021 9.576 1.00 95.31 88 ASP A N 1
ATOM 727 C CA . ASP A 1 88 ? -0.514 10.489 9.665 1.00 95.31 88 ASP A CA 1
ATOM 728 C C . ASP A 1 88 ? 0.307 11.097 8.518 1.00 95.31 88 ASP A C 1
ATOM 730 O O . ASP A 1 88 ? -0.108 12.087 7.922 1.00 95.31 88 ASP A O 1
ATOM 734 N N . TYR A 1 89 ? 1.439 10.486 8.157 1.00 94.19 89 TYR A N 1
ATOM 735 C CA . TYR A 1 89 ? 2.242 10.916 7.011 1.00 94.19 89 TYR A CA 1
ATOM 736 C C . TYR A 1 89 ? 1.473 10.801 5.684 1.00 94.19 89 TYR A C 1
ATOM 738 O O . TYR A 1 89 ? 1.454 11.744 4.892 1.00 94.19 89 TYR A O 1
ATOM 746 N N . VAL A 1 90 ? 0.813 9.664 5.446 1.00 93.94 90 VAL A N 1
ATOM 747 C CA . VAL A 1 90 ? 0.079 9.397 4.200 1.00 93.94 90 VAL A CA 1
ATOM 748 C C . VAL A 1 90 ? -1.130 10.319 4.043 1.00 93.94 90 VAL A C 1
ATOM 750 O O . VAL A 1 90 ? -1.327 10.875 2.964 1.00 93.94 90 VAL A O 1
ATOM 753 N N . PHE A 1 91 ? -1.941 10.491 5.090 1.00 93.19 91 PHE A N 1
ATOM 754 C CA . PHE A 1 91 ? -3.170 11.293 5.021 1.00 93.19 91 PHE A CA 1
ATOM 755 C C . PHE A 1 91 ? -2.946 12.786 5.281 1.00 93.19 91 PHE A C 1
ATOM 757 O O . PHE A 1 91 ? -3.782 13.598 4.892 1.00 93.19 91 PHE A O 1
ATOM 764 N N . GLY A 1 92 ? -1.839 13.155 5.927 1.00 92.69 92 GLY A N 1
ATOM 765 C CA . GLY A 1 92 ? -1.474 14.542 6.212 1.00 92.69 92 GLY A CA 1
ATOM 766 C C . GLY A 1 92 ? -0.652 15.225 5.118 1.00 92.69 92 GLY A C 1
ATOM 767 O O . GLY A 1 92 ? -0.398 16.421 5.229 1.00 92.69 92 GLY A O 1
ATOM 768 N N . SER A 1 93 ? -0.227 14.497 4.081 1.00 91.19 93 SER A N 1
ATOM 769 C CA . SER A 1 93 ? 0.496 15.077 2.944 1.00 91.19 93 SER A CA 1
ATOM 770 C C . SER A 1 93 ? -0.435 15.953 2.097 1.00 91.19 93 SER A C 1
ATOM 772 O O . SER A 1 93 ? -1.451 15.476 1.591 1.00 91.19 93 SER A O 1
ATOM 774 N N . ASP A 1 94 ? -0.077 17.224 1.907 1.00 91.25 94 ASP A N 1
ATOM 775 C CA . ASP A 1 94 ? -0.812 18.205 1.092 1.00 91.25 94 ASP A CA 1
ATOM 776 C C . ASP A 1 94 ? -0.253 18.347 -0.338 1.00 91.25 94 ASP A C 1
ATOM 778 O O . ASP A 1 94 ? -0.678 19.209 -1.108 1.00 91.25 94 ASP A O 1
ATOM 782 N N . TRP A 1 95 ? 0.663 17.457 -0.722 1.00 92.44 95 TRP A N 1
ATOM 783 C CA . TRP A 1 95 ? 1.207 17.330 -2.071 1.00 92.44 95 TRP A CA 1
ATOM 784 C C . TRP A 1 95 ? 1.030 15.912 -2.620 1.00 92.44 95 TRP A C 1
ATOM 786 O O . TRP A 1 95 ? 0.943 14.928 -1.884 1.00 92.44 95 TRP A O 1
ATOM 796 N N . ASP A 1 96 ? 1.038 15.801 -3.947 1.00 93.56 96 ASP A N 1
ATOM 797 C CA . ASP A 1 96 ? 0.996 14.512 -4.630 1.00 93.56 96 ASP A CA 1
ATOM 798 C C . ASP A 1 96 ? 2.389 13.854 -4.655 1.00 93.56 96 ASP A C 1
ATOM 800 O O . ASP A 1 96 ? 3.375 14.457 -5.085 1.00 93.56 96 ASP A O 1
ATOM 804 N N . VAL A 1 97 ? 2.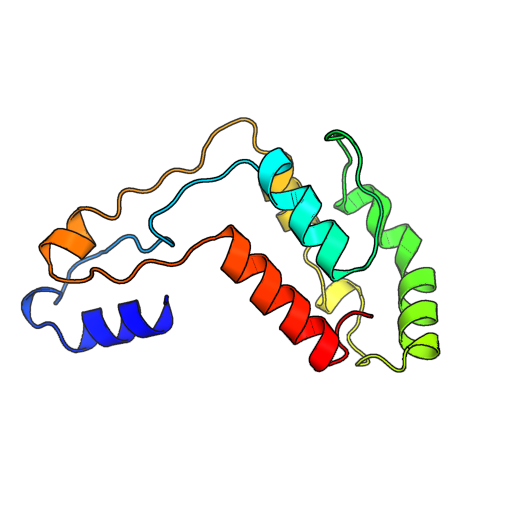474 12.581 -4.257 1.00 91.19 97 VAL A N 1
ATOM 805 C CA . VAL A 1 97 ? 3.682 11.755 -4.428 1.00 91.19 97 VAL A CA 1
ATOM 806 C C . VAL A 1 97 ? 3.551 10.965 -5.727 1.00 91.19 97 VAL A C 1
ATOM 808 O O . VAL A 1 97 ? 3.059 9.838 -5.757 1.00 91.19 97 VAL A O 1
ATOM 811 N N . MET A 1 98 ? 3.969 11.583 -6.832 1.00 94.12 98 MET A N 1
ATOM 812 C CA . MET A 1 98 ? 3.897 10.984 -8.165 1.00 94.12 98 MET A CA 1
ATOM 813 C C . MET A 1 98 ? 5.243 10.428 -8.607 1.00 94.12 98 MET A C 1
ATOM 815 O O . MET A 1 98 ? 6.283 11.053 -8.419 1.00 94.12 98 MET A O 1
ATOM 819 N N . THR A 1 99 ? 5.223 9.257 -9.239 1.00 94.62 99 THR A N 1
ATOM 820 C CA . THR A 1 99 ? 6.438 8.587 -9.702 1.00 94.62 99 THR A CA 1
ATOM 821 C C . THR A 1 99 ? 6.255 8.068 -11.125 1.00 94.62 99 THR A C 1
ATOM 823 O O . THR A 1 99 ? 5.313 7.338 -11.426 1.00 94.62 99 THR A O 1
ATOM 826 N N . SER A 1 100 ? 7.176 8.428 -12.023 1.00 96.12 100 SER A N 1
ATOM 827 C CA . SER A 1 100 ? 7.134 7.962 -13.412 1.00 96.12 100 SER A CA 1
ATOM 828 C C . SER A 1 100 ? 7.569 6.503 -13.532 1.00 96.12 100 SER A C 1
ATOM 830 O O . SER A 1 100 ? 8.678 6.150 -13.125 1.00 96.12 100 SER A O 1
ATOM 832 N N . THR A 1 101 ? 6.727 5.685 -14.168 1.00 97.00 101 THR A N 1
ATOM 833 C CA . THR A 1 101 ? 7.012 4.286 -14.539 1.00 97.00 101 THR A CA 1
ATOM 834 C C . THR A 1 101 ? 7.409 4.132 -16.012 1.00 97.00 101 THR A C 1
ATOM 836 O O . THR A 1 101 ? 7.587 3.014 -16.496 1.00 97.00 101 THR A O 1
ATOM 839 N N . THR A 1 102 ? 7.606 5.239 -16.743 1.00 97.88 102 THR A N 1
ATOM 840 C CA . THR A 1 102 ? 7.927 5.226 -18.183 1.00 97.88 102 THR A CA 1
ATOM 841 C C . THR A 1 102 ? 9.157 4.381 -18.497 1.00 97.88 102 THR A C 1
ATOM 843 O O . THR A 1 102 ? 9.128 3.604 -19.447 1.00 97.88 102 THR A O 1
ATOM 846 N N . LYS A 1 103 ? 10.215 4.473 -17.679 1.00 98.06 103 LYS A N 1
ATOM 847 C CA . LYS A 1 103 ? 11.439 3.685 -17.879 1.00 98.06 103 LYS A CA 1
ATOM 848 C C . LYS A 1 103 ? 11.162 2.181 -17.804 1.00 98.06 103 LYS A C 1
ATOM 850 O O . LYS A 1 103 ? 11.593 1.447 -18.682 1.00 98.06 103 LYS A O 1
ATOM 855 N N . ALA A 1 104 ? 10.416 1.724 -16.797 1.00 97.62 104 ALA A N 1
ATOM 856 C CA . ALA A 1 104 ? 10.070 0.307 -16.662 1.00 97.62 104 ALA A CA 1
ATOM 857 C C . ALA A 1 104 ? 9.256 -0.179 -17.875 1.00 97.62 104 ALA A C 1
ATOM 859 O O . ALA A 1 104 ? 9.577 -1.207 -18.468 1.00 97.62 104 ALA A O 1
ATOM 860 N N . ARG A 1 105 ? 8.290 0.631 -18.332 1.00 97.00 105 ARG A N 1
ATOM 861 C CA . ARG A 1 105 ? 7.493 0.348 -19.537 1.00 97.00 105 ARG A CA 1
ATOM 862 C C . ARG A 1 105 ? 8.344 0.269 -20.803 1.00 97.00 105 ARG A C 1
ATOM 864 O O . ARG A 1 105 ? 8.155 -0.638 -21.600 1.00 97.00 105 ARG A O 1
ATOM 871 N N . GLN A 1 106 ? 9.309 1.167 -20.988 1.00 97.81 106 GLN A N 1
ATOM 872 C CA . GLN A 1 106 ? 10.237 1.118 -22.129 1.00 97.81 106 GLN A CA 1
ATOM 873 C C . GLN A 1 106 ? 11.130 -0.132 -22.115 1.00 97.81 106 GLN A C 1
ATOM 875 O O . GLN A 1 106 ? 11.567 -0.597 -23.167 1.00 97.81 106 GLN A O 1
ATOM 880 N N . PHE A 1 107 ? 11.373 -0.700 -20.934 1.00 97.88 107 P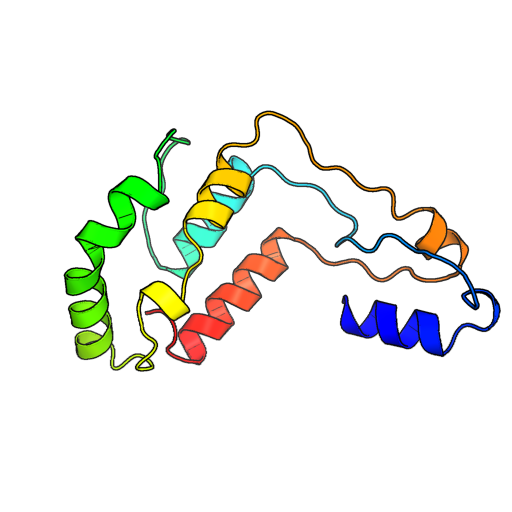HE A N 1
ATOM 881 C CA . PHE A 1 107 ? 12.118 -1.945 -20.768 1.00 97.88 107 PHE A CA 1
ATOM 882 C C . PHE A 1 107 ? 11.200 -3.184 -20.774 1.00 97.88 107 PHE A C 1
ATOM 884 O O . PHE A 1 107 ? 11.677 -4.294 -20.576 1.00 97.88 107 PHE A O 1
ATOM 891 N N . GLY A 1 108 ? 9.907 -3.031 -21.087 1.00 96.75 108 GLY A N 1
ATOM 892 C CA . GLY A 1 108 ? 8.974 -4.143 -21.306 1.00 96.75 108 GLY A CA 1
ATOM 893 C C . GLY A 1 108 ? 8.105 -4.513 -20.103 1.00 96.75 108 GLY A C 1
ATOM 894 O O . GLY A 1 108 ? 7.307 -5.444 -20.197 1.00 96.75 108 GLY A O 1
ATOM 895 N N . PHE A 1 109 ? 8.208 -3.793 -18.982 1.00 97.81 109 PHE A N 1
ATOM 896 C CA . PHE A 1 109 ? 7.325 -4.010 -17.840 1.00 97.81 109 PHE A CA 1
ATOM 897 C C . PHE A 1 109 ? 6.025 -3.211 -17.987 1.00 97.81 109 PHE A C 1
ATOM 899 O O . PHE A 1 109 ? 5.990 -1.999 -17.760 1.00 97.81 109 PHE A O 1
ATOM 906 N N . HIS A 1 110 ? 4.948 -3.895 -18.374 1.00 96.38 110 HIS A N 1
ATOM 907 C CA . HIS A 1 110 ? 3.655 -3.272 -18.683 1.00 96.38 110 HIS A CA 1
ATOM 908 C C . HIS A 1 110 ? 2.532 -3.612 -17.702 1.00 96.38 110 HIS A C 1
ATOM 910 O O . HIS A 1 110 ? 1.412 -3.142 -17.902 1.00 96.38 110 HIS A O 1
ATOM 916 N N . ALA A 1 111 ? 2.803 -4.417 -16.669 1.00 96.50 111 ALA A N 1
ATOM 917 C CA . ALA A 1 111 ? 1.790 -4.738 -15.675 1.00 96.50 111 ALA A CA 1
ATOM 918 C C . ALA A 1 111 ? 1.321 -3.460 -14.967 1.00 96.50 111 ALA A C 1
ATOM 920 O O . ALA A 1 111 ? 2.114 -2.566 -14.662 1.00 96.50 111 ALA A O 1
ATOM 921 N N . VAL A 1 112 ? 0.015 -3.392 -14.745 1.00 96.38 112 VAL A N 1
ATOM 922 C CA . VAL A 1 112 ? -0.674 -2.313 -14.044 1.00 96.38 112 VAL A CA 1
ATOM 923 C C . VAL A 1 112 ? -1.675 -2.930 -13.085 1.00 96.38 112 VAL A C 1
ATOM 925 O O . VAL A 1 112 ? -2.133 -4.055 -13.291 1.00 96.38 112 V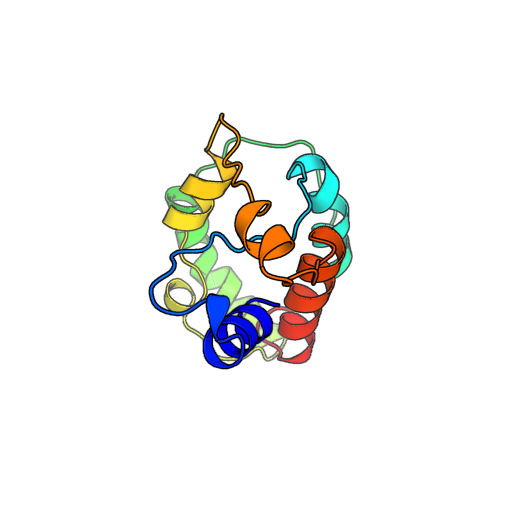AL A O 1
ATOM 928 N N . VAL A 1 113 ? -2.007 -2.190 -12.040 1.00 97.12 113 VAL A N 1
ATOM 929 C CA . VAL A 1 113 ? -3.003 -2.570 -11.046 1.00 97.12 113 VAL A CA 1
ATOM 930 C C . VAL A 1 113 ? -3.965 -1.408 -10.884 1.00 97.12 113 VAL A C 1
ATOM 932 O O . VAL A 1 113 ? -3.534 -0.264 -10.793 1.00 97.12 113 VAL A O 1
ATOM 935 N N . ASP A 1 114 ? -5.259 -1.709 -10.847 1.00 97.56 114 ASP A N 1
ATOM 936 C CA . ASP A 1 114 ? -6.260 -0.753 -10.388 1.00 97.56 114 ASP A CA 1
ATOM 937 C C . ASP A 1 114 ? -6.105 -0.592 -8.871 1.00 97.56 114 ASP A C 1
ATOM 939 O O . ASP A 1 114 ? -6.272 -1.553 -8.110 1.00 97.56 114 ASP A O 1
ATOM 943 N N . SER A 1 115 ? -5.712 0.603 -8.431 1.00 97.56 115 SER A N 1
ATOM 944 C CA . SER A 1 115 ? -5.420 0.866 -7.025 1.00 97.56 115 SER A CA 1
ATOM 945 C C . SER A 1 115 ? -6.655 0.731 -6.134 1.00 97.56 115 SER A C 1
ATOM 947 O O . SER A 1 115 ? -6.526 0.258 -5.005 1.00 97.56 115 SER A O 1
ATOM 949 N N . GLU A 1 116 ? -7.844 1.105 -6.611 1.00 98.00 116 GLU A N 1
ATOM 950 C CA . GLU A 1 116 ? -9.081 0.983 -5.834 1.00 98.00 116 GLU A CA 1
ATOM 951 C C . GLU A 1 116 ? -9.443 -0.490 -5.628 1.00 98.00 116 GLU A C 1
ATOM 953 O O . GLU A 1 116 ? -9.655 -0.919 -4.489 1.00 98.00 116 GLU A O 1
ATOM 958 N N . GLN A 1 117 ? -9.423 -1.284 -6.701 1.00 98.00 117 GLN A N 1
ATOM 959 C CA . GLN A 1 117 ? -9.682 -2.721 -6.623 1.00 98.00 117 GLN A CA 1
ATOM 960 C C . GLN A 1 117 ? -8.648 -3.428 -5.739 1.00 98.00 117 GLN A C 1
ATOM 962 O O . GLN A 1 117 ? -9.012 -4.269 -4.920 1.00 98.00 117 GLN A O 1
ATOM 967 N N . MET A 1 118 ? -7.372 -3.039 -5.826 1.00 97.56 118 MET A N 1
ATOM 968 C CA . MET A 1 118 ? -6.316 -3.569 -4.962 1.00 97.56 118 MET A CA 1
ATOM 969 C C . MET A 1 118 ? -6.615 -3.335 -3.477 1.00 97.56 118 MET A C 1
ATOM 971 O O . MET A 1 118 ? -6.464 -4.260 -2.679 1.00 97.56 118 MET A O 1
ATOM 975 N N . PHE A 1 119 ? -7.040 -2.128 -3.083 1.00 97.50 119 PHE A N 1
ATOM 976 C CA . PHE A 1 119 ? -7.414 -1.861 -1.690 1.00 97.50 119 PHE A CA 1
ATOM 977 C C . PHE A 1 119 ? -8.600 -2.721 -1.249 1.00 97.50 119 PHE A C 1
ATOM 979 O O . PHE A 1 119 ? -8.557 -3.284 -0.154 1.00 97.50 119 PHE A O 1
ATOM 986 N N . ILE A 1 120 ? -9.626 -2.861 -2.094 1.00 98.12 120 ILE A N 1
ATOM 987 C CA . ILE A 1 120 ? -10.789 -3.713 -1.810 1.00 98.12 120 ILE A CA 1
ATOM 988 C C . ILE A 1 120 ? -10.350 -5.164 -1.588 1.00 98.12 120 ILE A C 1
ATOM 990 O O . ILE A 1 120 ? -10.736 -5.783 -0.593 1.00 98.12 120 ILE A O 1
ATOM 994 N N . ASP A 1 121 ? -9.511 -5.696 -2.473 1.00 97.88 121 ASP A N 1
ATOM 995 C CA . ASP A 1 121 ? -9.065 -7.087 -2.427 1.00 97.88 121 ASP A CA 1
ATOM 996 C C . ASP A 1 121 ? -8.189 -7.372 -1.202 1.00 97.88 121 ASP A C 1
ATOM 998 O O . ASP A 1 121 ? -8.390 -8.392 -0.534 1.00 97.88 121 ASP A O 1
ATOM 1002 N N . LEU A 1 122 ? -7.254 -6.468 -0.879 1.00 97.19 122 LEU A N 1
ATOM 1003 C CA . LEU A 1 122 ? -6.364 -6.581 0.282 1.00 97.19 122 LEU A CA 1
ATOM 1004 C C . LEU A 1 122 ? -7.140 -6.501 1.599 1.00 97.19 122 LEU A C 1
ATOM 1006 O O . LEU A 1 122 ? -6.976 -7.358 2.467 1.00 97.19 122 LEU A O 1
ATOM 1010 N N . LEU A 1 123 ? -8.024 -5.514 1.744 1.00 97.50 123 LEU A N 1
ATOM 1011 C CA . LEU A 1 123 ? -8.843 -5.375 2.949 1.00 97.50 123 LEU A CA 1
ATOM 1012 C C . LEU A 1 123 ? -9.825 -6.543 3.082 1.00 97.50 123 LEU A C 1
ATOM 1014 O O . LEU A 1 123 ? -10.004 -7.079 4.174 1.00 97.50 123 LEU A O 1
ATOM 1018 N N . GLY A 1 124 ? -10.399 -7.008 1.971 1.00 97.56 124 GLY A N 1
ATOM 1019 C CA . GLY A 1 124 ? -11.221 -8.214 1.940 1.00 97.56 124 GLY A CA 1
ATOM 1020 C C . GLY A 1 124 ? -10.441 -9.475 2.327 1.00 97.56 124 GLY A C 1
ATOM 1021 O O . GLY A 1 124 ? -10.994 -10.354 2.987 1.00 97.56 124 GLY A O 1
ATOM 1022 N N . ALA A 1 125 ? -9.160 -9.578 1.959 1.00 97.75 125 ALA A N 1
ATOM 1023 C CA . ALA A 1 125 ? -8.288 -10.666 2.402 1.00 97.75 125 ALA A CA 1
ATOM 1024 C C . ALA A 1 125 ? -8.065 -10.623 3.917 1.00 97.75 125 ALA A C 1
ATOM 1026 O O . ALA A 1 125 ? -8.257 -11.643 4.573 1.00 97.75 125 ALA A O 1
ATOM 1027 N N . PHE A 1 126 ? -7.794 -9.446 4.489 1.00 96.69 126 PHE A N 1
ATOM 1028 C CA . PHE A 1 126 ? -7.666 -9.286 5.941 1.00 96.69 126 PHE A CA 1
ATOM 1029 C C . PHE A 1 126 ? -8.933 -9.691 6.702 1.00 96.69 126 PHE A C 1
ATOM 1031 O O . PHE A 1 126 ? -8.816 -10.330 7.750 1.00 96.69 126 PHE A O 1
ATOM 1038 N N . ARG A 1 127 ? -10.129 -9.421 6.156 1.00 95.75 127 ARG A N 1
ATOM 1039 C CA . ARG A 1 127 ? -11.392 -9.930 6.724 1.00 95.75 127 ARG A CA 1
ATOM 1040 C C . ARG A 1 127 ? -11.458 -11.457 6.687 1.00 95.75 127 ARG A C 1
ATOM 1042 O O . ARG A 1 127 ? -11.734 -12.096 7.699 1.00 95.75 127 ARG A O 1
ATOM 1049 N N . ARG A 1 128 ? -11.164 -12.068 5.531 1.00 96.62 128 ARG A N 1
ATOM 1050 C CA . ARG A 1 128 ? -11.164 -13.539 5.367 1.00 96.62 128 ARG A CA 1
ATOM 1051 C C . ARG A 1 128 ? -10.155 -14.230 6.285 1.00 96.62 128 ARG A C 1
ATOM 1053 O O . ARG A 1 128 ? -10.434 -15.311 6.793 1.00 96.62 128 ARG A O 1
ATOM 1060 N N . GLU A 1 129 ? -9.010 -13.598 6.512 1.00 97.06 129 GLU A N 1
ATOM 1061 C CA . GLU A 1 129 ? -7.955 -14.068 7.412 1.00 97.06 129 GLU A CA 1
ATOM 1062 C C . GLU A 1 129 ? -8.215 -13.712 8.880 1.00 97.06 129 GLU A C 1
ATOM 1064 O O . GLU A 1 129 ? -7.435 -14.095 9.751 1.00 97.06 129 GLU A O 1
ATOM 1069 N N . ARG A 1 130 ? -9.323 -13.023 9.180 1.00 96.50 130 ARG A N 1
ATOM 1070 C CA . ARG A 1 130 ? -9.723 -12.615 10.532 1.00 96.50 130 ARG A CA 1
ATOM 1071 C C . ARG A 1 130 ? -8.693 -11.707 11.206 1.00 96.50 130 ARG A C 1
ATOM 1073 O O . ARG A 1 130 ? -8.527 -11.751 12.419 1.00 96.50 130 ARG A O 1
ATOM 1080 N N . ILE A 1 131 ? -7.980 -10.896 10.431 1.00 96.19 131 ILE A N 1
ATOM 1081 C CA . ILE A 1 131 ? -7.122 -9.815 10.940 1.00 96.19 131 ILE A CA 1
ATOM 1082 C C . ILE A 1 131 ? -7.995 -8.610 11.307 1.00 96.19 131 ILE A C 1
ATOM 1084 O O . ILE A 1 131 ? -7.781 -7.967 12.332 1.00 96.19 131 ILE A O 1
ATOM 1088 N N . THR A 1 132 ? -9.016 -8.345 10.492 1.00 94.75 132 THR A N 1
ATOM 1089 C CA . THR A 1 132 ? -10.066 -7.349 10.723 1.00 94.75 132 THR A CA 1
ATOM 1090 C C . THR A 1 132 ? -11.449 -8.023 10.702 1.00 94.75 132 THR A C 1
ATOM 1092 O O . THR A 1 132 ? -11.570 -9.116 10.142 1.00 94.75 132 THR A O 1
ATOM 1095 N N . PRO A 1 133 ? -12.482 -7.434 11.342 1.00 91.38 133 PRO A N 1
ATOM 1096 C CA . PRO A 1 133 ? -13.862 -7.937 11.272 1.00 91.38 133 PRO A CA 1
ATOM 1097 C C . PRO A 1 133 ? -14.450 -7.913 9.858 1.00 91.38 133 PRO A C 1
ATOM 1099 O O . PRO A 1 133 ? -14.075 -7.014 9.079 1.00 91.38 133 PRO A O 1
#

pLDDT: mean 95.48, std 2.25, range [88.62, 98.12]

Secondary structure (DSSP, 8-state):
-HHHHHHHHHH-GGGTT-------S----HHHHHHHHHHHTT----S-----HHHHGGGGHHHHHHHHHHHT-----HHHH--HHHHHHHHH--S------HHHHHTT------HHHHHHHHHHHHHHTTS--

Radius of gyration: 18.33 Å; chains: 1; bounding box: 43×32×47 Å

Foldseek 3Di:
DVVVLVVCCVPQPVSPPDDFDDDQPDDDDCQVLVVVLCVLVVHDDDDDDLDQQVVPVVVCQVVVVVQCVVLVAPPDRPVRLDDRVVVNVVSVDPDDPDDDRVVVVVSPPDHHDDPSVVSSVVSNVCVVNRVDD